Protein AF-A0A0F9B775-F1 (afdb_monomer)

Seque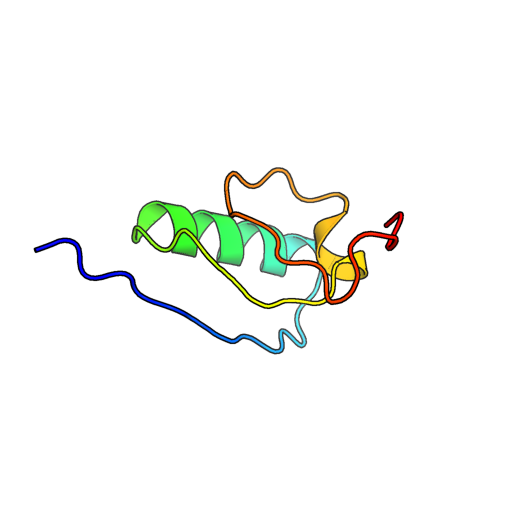nce (58 aa):
MIKNRELIISPKVSKPQLGKFLQHLENEGLHIVYVDPKKISKIKTKLSTIYPSAKAKY

Foldseek 3Di:
DDPQDEDEDEDPDALVVVLVVLVVCVVVVHQEYAYDCVSCVPRDHNHDYDDPDPPDPD

Solvent-accessible surface area (backbone atoms only — not comparable to full-atom values): 3946 Å² total; per-residue (Å²): 133,87,80,84,56,81,50,84,53,85,81,92,65,56,63,72,59,47,45,54,49,53,53,50,39,45,75,74,67,39,50,46,53,53,63,66,60,89,70,42,74,85,52,94,69,91,54,53,78,77,66,100,44,98,82,67,86,116

Structure (mmCIF, N/CA/C/O backbone):
data_AF-A0A0F9B775-F1
#
_entry.id   AF-A0A0F9B775-F1
#
loop_
_atom_site.group_PDB
_atom_site.id
_atom_site.type_symbol
_atom_site.label_atom_id
_atom_site.label_alt_id
_atom_site.label_comp_id
_atom_site.label_asym_id
_atom_site.label_entity_id
_atom_site.label_seq_id
_atom_site.pdbx_PDB_ins_code
_atom_site.Cartn_x
_atom_site.Cartn_y
_atom_site.Cartn_z
_atom_site.occupancy
_atom_site.B_iso_or_equiv
_atom_site.auth_seq_id
_atom_site.auth_comp_id
_atom_site.auth_asym_id
_atom_site.auth_atom_id
_atom_site.pdbx_PDB_model_num
ATOM 1 N N . MET A 1 1 ? -26.383 -5.713 -7.332 1.00 44.19 1 MET A N 1
ATOM 2 C CA . MET A 1 1 ? -25.455 -5.374 -8.433 1.00 44.19 1 MET A CA 1
ATOM 3 C C . MET A 1 1 ? -24.210 -4.755 -7.809 1.00 44.19 1 MET A C 1
ATOM 5 O O . MET A 1 1 ? -24.302 -3.652 -7.283 1.00 44.19 1 MET A O 1
ATOM 9 N N . ILE A 1 2 ? -23.096 -5.489 -7.736 1.00 57.25 2 ILE A N 1
ATOM 10 C CA . ILE A 1 2 ? -21.851 -4.971 -7.145 1.00 57.25 2 ILE A CA 1
ATOM 11 C C . ILE A 1 2 ? -21.284 -3.948 -8.133 1.00 57.25 2 ILE A C 1
ATOM 13 O O . ILE A 1 2 ? -20.875 -4.308 -9.234 1.00 57.25 2 ILE A O 1
ATOM 17 N N . LYS A 1 3 ? -21.335 -2.660 -7.781 1.00 64.12 3 LYS A N 1
ATOM 18 C CA . LYS A 1 3 ? -20.695 -1.601 -8.567 1.00 64.12 3 LYS A CA 1
ATOM 19 C C . LYS A 1 3 ? -19.206 -1.618 -8.231 1.00 64.12 3 LYS A C 1
ATOM 21 O O . LYS A 1 3 ? -18.797 -0.965 -7.275 1.00 64.12 3 LYS A O 1
ATOM 26 N N . ASN A 1 4 ? -18.421 -2.378 -8.992 1.00 63.66 4 ASN A N 1
ATOM 27 C CA . ASN A 1 4 ? -16.965 -2.287 -8.930 1.00 63.66 4 ASN A CA 1
ATOM 28 C C . ASN A 1 4 ? -16.568 -0.875 -9.369 1.00 63.66 4 ASN A C 1
ATOM 30 O O . ASN A 1 4 ? -16.842 -0.466 -10.495 1.00 63.66 4 ASN A O 1
ATOM 34 N N . ARG A 1 5 ? -16.015 -0.102 -8.436 1.00 66.44 5 ARG A N 1
ATOM 35 C CA . ARG A 1 5 ? -15.509 1.244 -8.692 1.00 66.44 5 ARG A CA 1
ATOM 36 C C . ARG A 1 5 ? -13.999 1.135 -8.863 1.00 66.44 5 ARG A C 1
ATOM 38 O O . ARG A 1 5 ? -13.316 0.612 -7.985 1.00 66.44 5 ARG A O 1
ATOM 45 N N . GLU A 1 6 ? -13.506 1.595 -10.001 1.00 66.25 6 GLU A N 1
ATOM 46 C CA . GLU A 1 6 ? -12.085 1.597 -10.341 1.00 66.25 6 GLU A CA 1
ATOM 47 C C . GLU A 1 6 ? -11.575 3.038 -10.285 1.00 66.25 6 GLU A C 1
ATOM 49 O O . GLU A 1 6 ? -12.220 3.949 -10.809 1.00 66.25 6 GLU A O 1
ATOM 54 N N . LEU A 1 7 ? -10.435 3.261 -9.626 1.00 69.31 7 LEU A N 1
ATOM 55 C CA . LEU A 1 7 ? -9.824 4.582 -9.496 1.00 69.31 7 LEU A CA 1
ATOM 56 C C . LEU A 1 7 ? -8.348 4.526 -9.909 1.00 69.31 7 LEU A C 1
ATOM 58 O O . LEU A 1 7 ? -7.540 3.811 -9.311 1.00 69.31 7 LEU A O 1
ATOM 62 N N . ILE A 1 8 ? -7.992 5.321 -10.920 1.00 68.62 8 ILE A N 1
ATOM 63 C CA . ILE A 1 8 ? -6.612 5.492 -11.382 1.00 68.62 8 ILE A CA 1
ATOM 64 C C . ILE A 1 8 ? -6.059 6.768 -10.752 1.00 68.62 8 ILE A C 1
ATOM 66 O O . ILE A 1 8 ? -6.567 7.861 -11.001 1.00 68.62 8 ILE A O 1
ATOM 70 N N . ILE A 1 9 ? -5.007 6.640 -9.941 1.00 70.12 9 ILE A N 1
ATOM 71 C CA . ILE A 1 9 ? -4.373 7.773 -9.264 1.00 70.12 9 ILE A CA 1
ATOM 72 C C . ILE A 1 9 ? -2.900 7.885 -9.655 1.00 70.12 9 ILE A C 1
ATOM 74 O O . ILE A 1 9 ? -2.160 6.907 -9.669 1.00 70.12 9 ILE A O 1
ATOM 78 N N . SER A 1 10 ? -2.431 9.111 -9.896 1.00 67.50 10 SER A N 1
ATOM 79 C CA . SER A 1 10 ? -0.999 9.419 -10.001 1.00 67.50 10 SER A CA 1
ATOM 80 C C . S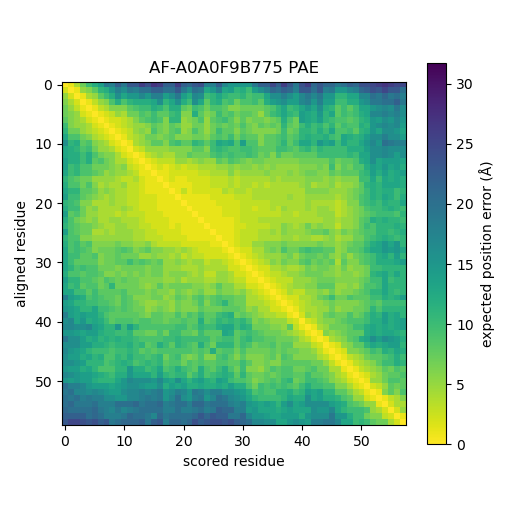ER A 1 10 ? -0.575 10.328 -8.841 1.00 67.50 10 SER A C 1
ATOM 82 O O . SER A 1 10 ? -0.374 11.533 -9.028 1.00 67.50 10 SER A O 1
ATOM 84 N N . PRO A 1 11 ? -0.454 9.788 -7.615 1.00 65.31 11 PRO A N 1
ATOM 85 C CA . PRO A 1 11 ? -0.190 10.587 -6.430 1.00 65.31 11 PRO A CA 1
ATOM 86 C C . PRO A 1 11 ? 1.200 11.232 -6.502 1.00 65.31 11 PRO A C 1
ATOM 88 O O . PRO A 1 11 ? 2.229 10.544 -6.534 1.00 65.31 11 PRO A O 1
ATOM 91 N N . LYS A 1 12 ? 1.219 12.570 -6.468 1.00 73.06 12 LYS A N 1
ATOM 92 C CA . LYS A 1 12 ? 2.410 13.411 -6.235 1.00 73.06 12 LYS A CA 1
ATOM 93 C C . LYS A 1 12 ? 2.598 13.741 -4.743 1.00 73.06 12 LYS A C 1
ATOM 95 O O . LYS A 1 12 ? 3.175 14.765 -4.403 1.00 73.06 12 LYS A O 1
ATOM 100 N N . VAL A 1 13 ? 2.077 12.897 -3.851 1.00 73.38 13 VAL A N 1
ATOM 101 C CA . VAL A 1 13 ? 2.116 13.095 -2.393 1.00 73.38 13 VAL A CA 1
ATOM 102 C C . VAL A 1 13 ? 3.173 12.216 -1.727 1.00 73.38 13 VAL A C 1
ATOM 104 O O . VAL A 1 13 ? 3.657 11.239 -2.306 1.00 73.38 13 VAL A O 1
ATOM 107 N N . SER A 1 14 ? 3.528 12.564 -0.491 1.00 77.75 14 SER A N 1
ATOM 108 C CA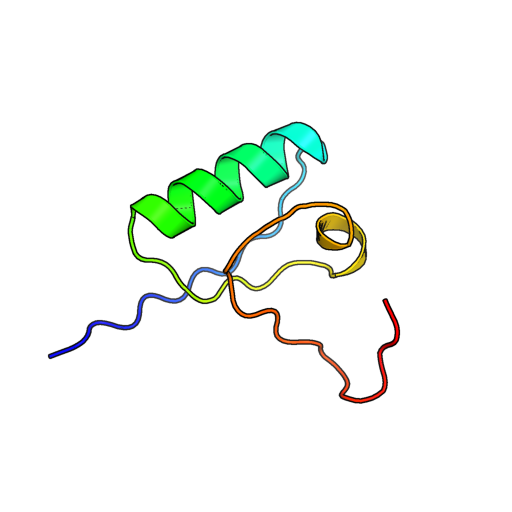 . SER A 1 14 ? 4.461 11.784 0.327 1.00 77.75 14 SER A CA 1
ATOM 109 C C . SER A 1 14 ? 3.901 10.392 0.674 1.00 77.75 14 SER A C 1
ATOM 111 O O . SER A 1 14 ? 2.687 10.186 0.723 1.00 77.75 14 SER A O 1
ATOM 113 N N . LYS A 1 15 ? 4.782 9.420 0.959 1.00 77.00 15 LYS A N 1
ATOM 114 C CA . LYS A 1 15 ? 4.380 8.038 1.307 1.00 7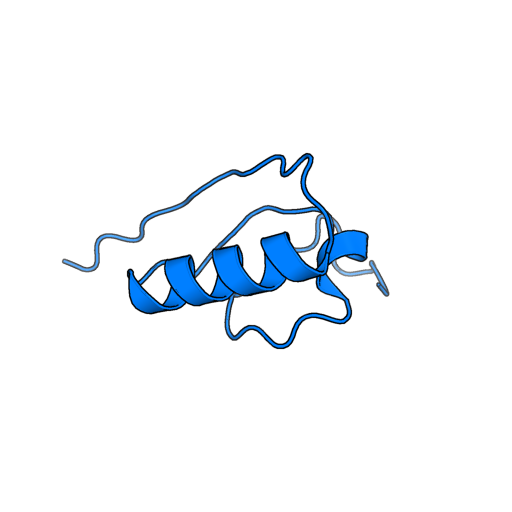7.00 15 LYS A CA 1
ATOM 115 C C . LYS A 1 15 ? 3.395 7.948 2.493 1.00 77.00 15 LYS A C 1
ATOM 117 O O . LYS A 1 15 ? 2.440 7.181 2.381 1.00 77.00 15 LYS A O 1
ATOM 122 N N . PRO A 1 16 ? 3.548 8.716 3.595 1.00 80.81 16 PRO A N 1
ATOM 123 C CA . PRO A 1 16 ? 2.596 8.676 4.710 1.00 80.81 16 PRO A CA 1
ATOM 124 C C . PRO A 1 16 ? 1.197 9.174 4.327 1.00 80.81 16 PRO A C 1
ATOM 126 O O . PRO A 1 16 ? 0.195 8.612 4.763 1.00 80.81 16 PRO A O 1
ATOM 129 N N . GLN A 1 17 ? 1.119 10.216 3.492 1.00 81.81 17 GLN A N 1
ATOM 130 C CA . GLN A 1 17 ? -0.153 10.753 2.998 1.00 81.81 17 GLN A CA 1
ATOM 131 C C . GLN A 1 17 ? -0.834 9.778 2.039 1.00 81.81 17 GLN A C 1
ATOM 133 O O . GLN A 1 17 ? -2.045 9.592 2.124 1.00 81.81 17 GLN A O 1
ATOM 138 N N . LEU A 1 18 ? -0.055 9.109 1.181 1.00 82.81 18 LEU A N 1
ATOM 139 C CA . LEU A 1 18 ? -0.571 8.051 0.318 1.00 82.81 18 LEU A CA 1
ATOM 140 C C . LEU A 1 18 ? -1.179 6.909 1.139 1.00 82.81 18 LEU A C 1
ATOM 142 O O . LEU A 1 18 ? -2.268 6.456 0.816 1.00 82.81 18 LEU A O 1
ATOM 146 N N . GLY A 1 19 ? -0.530 6.486 2.2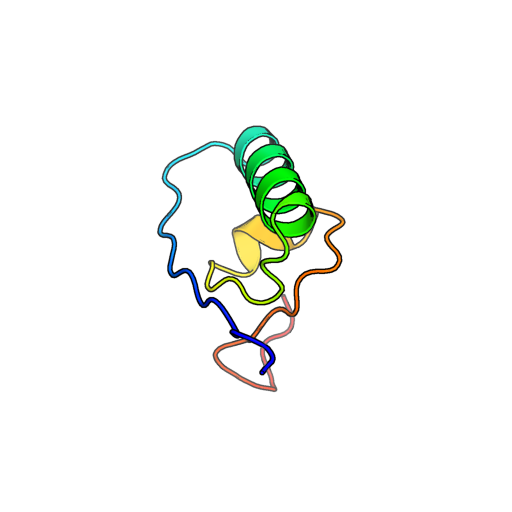27 1.00 81.50 19 GLY A N 1
ATOM 147 C CA . GLY A 1 19 ? -1.068 5.437 3.098 1.00 81.50 19 GLY A CA 1
ATOM 148 C C . GLY A 1 19 ? -2.428 5.793 3.698 1.00 81.50 19 GLY A C 1
ATOM 149 O O . GLY A 1 19 ? -3.358 4.995 3.612 1.00 81.50 19 GLY A O 1
ATOM 150 N N . LYS A 1 20 ? -2.570 7.017 4.224 1.00 86.00 20 LYS A N 1
ATOM 151 C CA . LYS A 1 20 ? -3.859 7.519 4.730 1.00 86.00 20 LYS A CA 1
ATOM 152 C C . LYS A 1 20 ? -4.920 7.557 3.632 1.00 86.00 20 LYS A C 1
ATOM 154 O O . LYS A 1 20 ? -6.040 7.116 3.847 1.00 86.00 20 LYS A O 1
ATOM 159 N N . PHE A 1 21 ? -4.557 8.044 2.448 1.00 84.19 21 PHE A N 1
ATOM 160 C CA . PHE A 1 21 ? -5.471 8.102 1.312 1.00 84.19 21 PHE A CA 1
ATOM 161 C C . PHE A 1 21 ? -5.968 6.709 0.902 1.00 84.19 21 PHE A C 1
ATOM 163 O O . PHE A 1 21 ? -7.169 6.511 0.774 1.00 84.19 21 PHE A O 1
ATOM 170 N N . LEU A 1 22 ? -5.073 5.725 0.778 1.00 82.62 22 LEU A N 1
ATOM 171 C CA . LEU A 1 22 ? -5.448 4.350 0.431 1.00 82.62 22 LEU A CA 1
ATOM 172 C C . LEU A 1 22 ? -6.377 3.718 1.481 1.00 82.62 22 LEU A C 1
ATOM 174 O O . LEU A 1 22 ? -7.352 3.077 1.107 1.00 82.62 22 LEU A O 1
ATOM 178 N N . GLN A 1 23 ? -6.142 3.960 2.775 1.00 85.06 23 GLN A N 1
ATOM 179 C CA . GLN A 1 23 ? -7.054 3.513 3.840 1.00 85.06 23 GLN A CA 1
ATOM 180 C C . GLN A 1 23 ? -8.440 4.165 3.749 1.00 85.06 23 GLN A C 1
ATOM 182 O O . GLN A 1 23 ? -9.448 3.514 4.009 1.00 85.06 23 GLN A O 1
ATOM 187 N N . HIS A 1 24 ? -8.510 5.443 3.374 1.00 84.75 24 HIS A N 1
ATOM 188 C CA . HIS A 1 24 ? -9.794 6.109 3.152 1.00 84.75 24 HIS A CA 1
ATOM 189 C C . HIS A 1 24 ? -10.544 5.493 1.964 1.00 84.75 24 HIS A C 1
ATOM 191 O O . HIS A 1 24 ? -11.737 5.230 2.083 1.00 84.75 24 HIS A O 1
ATOM 197 N N . LEU A 1 25 ? -9.850 5.196 0.860 1.00 83.06 25 LEU A N 1
ATOM 198 C CA . LEU A 1 25 ? -10.460 4.535 -0.298 1.00 83.06 25 LEU A CA 1
ATOM 199 C C . LEU A 1 25 ? -11.004 3.142 0.055 1.00 83.06 25 LEU A C 1
ATOM 201 O O . LEU A 1 25 ? -12.098 2.787 -0.381 1.00 83.06 25 LEU A O 1
ATOM 205 N N . GLU A 1 26 ? -10.284 2.376 0.879 1.00 80.62 26 GLU A N 1
ATOM 206 C CA . GLU A 1 26 ? -10.778 1.093 1.398 1.00 80.62 26 GLU A CA 1
ATOM 207 C C . GLU A 1 26 ? -12.088 1.260 2.177 1.00 80.62 26 GLU A C 1
ATOM 209 O O . GLU A 1 26 ? -13.041 0.516 1.943 1.00 80.62 26 GLU A O 1
ATOM 214 N N . ASN A 1 27 ? -12.166 2.259 3.062 1.00 84.44 27 ASN A N 1
ATOM 215 C CA . ASN A 1 27 ? -13.378 2.543 3.837 1.00 84.44 27 ASN A CA 1
ATOM 216 C C . ASN A 1 27 ? -14.561 2.967 2.950 1.00 84.44 27 ASN A C 1
ATOM 218 O O . ASN A 1 27 ? -15.713 2.719 3.301 1.00 84.44 27 ASN A O 1
ATOM 222 N N . GLU A 1 28 ? -14.291 3.574 1.793 1.00 83.06 28 GLU A N 1
ATOM 223 C CA . GLU A 1 28 ? -15.307 3.913 0.788 1.00 83.06 28 GLU A CA 1
ATOM 224 C C . GLU A 1 28 ? -15.727 2.719 -0.091 1.00 83.06 28 GLU A C 1
ATOM 226 O O . GLU A 1 28 ? -16.639 2.839 -0.915 1.00 83.06 28 GLU A O 1
ATOM 231 N N . GLY A 1 29 ? -15.096 1.553 0.083 1.00 78.12 29 GLY A N 1
ATOM 232 C CA . GLY A 1 29 ? -15.401 0.334 -0.663 1.00 78.12 29 GLY A CA 1
ATOM 233 C C . GLY A 1 29 ? -14.690 0.232 -2.014 1.00 78.12 29 GLY A C 1
ATOM 234 O O . GLY A 1 29 ? -15.118 -0.539 -2.880 1.00 78.12 29 GLY A O 1
ATOM 235 N N . LEU A 1 30 ? -13.608 0.986 -2.220 1.00 78.94 30 LEU A N 1
ATOM 236 C CA . LEU A 1 30 ? -12.704 0.785 -3.350 1.00 78.94 30 LEU A CA 1
ATOM 237 C C . LEU A 1 30 ? -11.718 -0.328 -3.008 1.00 78.94 30 LEU A C 1
ATOM 239 O O . LEU A 1 30 ? -11.045 -0.281 -1.986 1.00 78.94 30 LEU A O 1
ATOM 243 N N . HIS A 1 31 ? -11.634 -1.327 -3.882 1.00 72.69 31 HIS A N 1
ATOM 244 C CA . HIS A 1 31 ? -10.828 -2.531 -3.647 1.00 72.69 31 HIS A CA 1
ATOM 245 C C . HIS A 1 31 ? -9.633 -2.64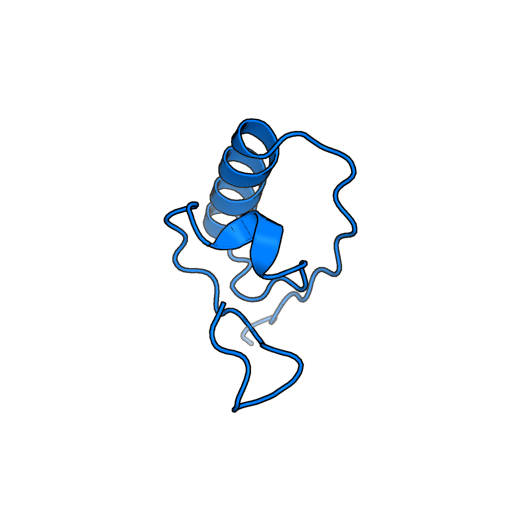9 -4.604 1.00 72.69 31 HIS A C 1
ATOM 247 O O . HIS A 1 31 ? -8.734 -3.462 -4.377 1.00 72.69 31 HIS A O 1
ATOM 253 N N . ILE A 1 32 ? -9.616 -1.838 -5.668 1.00 70.94 32 ILE A N 1
ATOM 254 C CA . ILE A 1 32 ? -8.608 -1.862 -6.731 1.00 70.94 32 ILE A CA 1
ATOM 255 C C . ILE A 1 32 ? -8.109 -0.436 -6.954 1.00 70.94 32 ILE A C 1
ATOM 257 O O . ILE A 1 32 ? -8.898 0.476 -7.202 1.00 70.94 32 ILE A O 1
ATOM 261 N N . VAL A 1 33 ? -6.791 -0.253 -6.879 1.00 71.62 33 VAL A N 1
ATOM 262 C CA . VAL A 1 33 ? -6.126 1.030 -7.129 1.00 71.62 33 VAL A CA 1
ATOM 263 C C . VAL A 1 33 ? -4.901 0.790 -8.003 1.00 71.62 33 VAL A C 1
ATOM 265 O O . VAL A 1 33 ? -4.086 -0.085 -7.714 1.00 71.62 33 VAL A O 1
ATOM 268 N N . TYR A 1 34 ? -4.750 1.590 -9.060 1.00 70.75 34 TYR A N 1
ATOM 269 C CA . TYR A 1 34 ? -3.555 1.575 -9.903 1.00 70.75 34 TYR A CA 1
ATOM 270 C C . TYR A 1 34 ? -2.551 2.617 -9.404 1.00 70.75 34 TYR A C 1
ATOM 272 O O . TYR A 1 34 ? -2.812 3.818 -9.475 1.00 70.75 34 TYR A O 1
ATOM 280 N N . VAL A 1 35 ? -1.408 2.170 -8.881 1.00 70.75 35 VAL A N 1
ATOM 281 C CA . VAL A 1 35 ? -0.338 3.050 -8.391 1.00 70.75 35 VAL A CA 1
ATOM 282 C C . VAL A 1 35 ? 1.023 2.351 -8.508 1.00 70.75 35 VAL A C 1
ATOM 284 O O . VAL A 1 35 ? 1.098 1.128 -8.585 1.00 70.75 35 VAL A O 1
ATOM 287 N N . ASP A 1 36 ? 2.114 3.121 -8.525 1.00 71.88 36 ASP A N 1
ATOM 288 C CA . ASP A 1 36 ? 3.476 2.579 -8.628 1.00 71.88 36 ASP A CA 1
ATOM 289 C C . ASP A 1 36 ? 3.805 1.666 -7.424 1.00 71.88 36 ASP A C 1
ATOM 291 O O . ASP A 1 36 ? 3.796 2.154 -6.285 1.00 71.88 36 ASP A O 1
ATOM 295 N N . PRO A 1 37 ? 4.153 0.382 -7.641 1.00 67.56 37 PRO A N 1
ATOM 296 C CA . PRO A 1 37 ? 4.435 -0.578 -6.573 1.00 67.56 37 PRO A CA 1
ATOM 297 C C . PRO A 1 37 ? 5.553 -0.124 -5.618 1.00 67.56 37 PRO A C 1
ATOM 299 O O . PRO A 1 37 ? 5.488 -0.398 -4.416 1.00 67.56 37 PRO A O 1
ATOM 302 N N . LYS A 1 38 ? 6.523 0.681 -6.082 1.00 72.12 38 LYS A N 1
ATOM 303 C CA . LYS A 1 38 ? 7.580 1.255 -5.221 1.00 72.12 38 LYS A CA 1
ATOM 304 C C . LYS A 1 38 ? 7.040 2.208 -4.151 1.00 72.12 38 LYS A C 1
ATOM 306 O O . LYS A 1 38 ? 7.704 2.457 -3.137 1.00 72.12 38 LYS A O 1
ATOM 311 N N . LYS A 1 39 ? 5.862 2.796 -4.380 1.00 72.38 39 LYS A N 1
ATOM 312 C CA . LYS A 1 39 ? 5.206 3.708 -3.434 1.00 72.38 39 LYS A CA 1
ATOM 313 C C . LYS A 1 39 ? 4.382 2.961 -2.380 1.00 72.38 39 LYS A C 1
ATOM 315 O O . LYS A 1 39 ? 4.160 3.532 -1.316 1.00 72.38 39 LYS A O 1
ATOM 320 N N . ILE A 1 40 ? 4.003 1.706 -2.640 1.00 71.06 40 ILE A N 1
ATOM 321 C CA . ILE A 1 40 ? 3.109 0.894 -1.792 1.00 71.06 40 ILE A CA 1
ATOM 322 C C . ILE A 1 40 ? 3.839 -0.181 -0.986 1.00 71.06 40 ILE A C 1
ATOM 324 O O . ILE A 1 40 ? 3.282 -0.648 -0.002 1.00 71.06 40 ILE A O 1
ATOM 328 N N . SER A 1 41 ? 5.081 -0.546 -1.329 1.00 66.31 41 SER A N 1
ATOM 329 C CA . SER A 1 41 ? 5.786 -1.704 -0.738 1.00 66.31 41 SER A CA 1
ATOM 330 C C . SER A 1 41 ? 5.940 -1.705 0.794 1.00 66.31 41 SER A C 1
ATOM 332 O O . SER A 1 41 ? 6.286 -2.724 1.382 1.00 66.31 41 SER A O 1
ATOM 334 N N . LYS A 1 42 ? 5.676 -0.579 1.470 1.00 68.38 42 LYS A N 1
ATOM 335 C CA . LYS A 1 42 ? 5.702 -0.452 2.941 1.00 68.38 42 LYS A CA 1
ATOM 336 C C . LYS A 1 42 ? 4.358 -0.046 3.559 1.00 68.38 42 LYS A C 1
ATOM 338 O O . LYS A 1 42 ? 4.295 0.189 4.763 1.00 68.38 42 LYS A O 1
ATOM 343 N N . ILE A 1 43 ? 3.302 0.082 2.759 1.00 70.88 43 ILE A N 1
ATOM 344 C CA . ILE A 1 43 ? 1.971 0.485 3.216 1.00 70.88 43 ILE A CA 1
ATOM 345 C C . ILE A 1 43 ? 1.150 -0.792 3.404 1.00 70.88 43 ILE A C 1
ATOM 347 O O . ILE A 1 43 ? 0.941 -1.540 2.456 1.00 70.88 43 ILE A O 1
ATOM 351 N N . LYS A 1 44 ? 0.688 -1.060 4.630 1.00 66.44 44 LYS A N 1
ATOM 352 C CA . LYS A 1 44 ? -0.243 -2.167 4.889 1.00 66.44 44 LYS A CA 1
ATOM 353 C C . LYS A 1 44 ? -1.637 -1.754 4.418 1.00 66.44 44 LYS A C 1
ATOM 355 O O . LYS A 1 44 ? -2.279 -0.936 5.067 1.00 66.44 44 LYS A O 1
ATOM 360 N N . THR A 1 45 ? -2.072 -2.308 3.295 1.00 70.00 45 THR A N 1
ATOM 361 C CA . THR A 1 45 ? -3.387 -2.074 2.690 1.00 70.00 45 THR A CA 1
ATOM 362 C C . THR A 1 45 ? -3.955 -3.411 2.204 1.00 70.00 45 THR A C 1
ATOM 364 O O . THR A 1 45 ? -3.202 -4.310 1.829 1.00 70.00 45 THR A O 1
ATOM 367 N N . LYS A 1 46 ? -5.280 -3.569 2.287 1.00 68.75 46 LYS A N 1
ATOM 368 C CA . LYS A 1 46 ? -6.035 -4.732 1.793 1.00 68.75 46 LYS A CA 1
ATOM 369 C C . LYS A 1 46 ? -6.412 -4.597 0.310 1.00 68.75 46 LYS A C 1
ATOM 371 O O . LYS A 1 46 ? -7.113 -5.458 -0.217 1.00 68.75 46 LYS A O 1
ATOM 376 N N . LEU A 1 47 ? -5.974 -3.526 -0.355 1.00 70.81 47 LEU A N 1
ATOM 377 C CA . LEU A 1 47 ? -6.217 -3.294 -1.775 1.00 70.81 47 LEU A CA 1
ATOM 378 C C . LEU A 1 47 ? -5.477 -4.326 -2.622 1.00 70.81 47 LEU A C 1
ATOM 380 O O . LEU A 1 47 ? -4.303 -4.635 -2.398 1.00 70.81 47 LEU A O 1
ATOM 384 N N . SER A 1 48 ? -6.162 -4.825 -3.647 1.00 64.44 48 SER A N 1
ATOM 385 C CA . SER A 1 48 ? -5.540 -5.709 -4.628 1.00 64.44 48 SER A CA 1
ATOM 386 C C . SER A 1 48 ? -4.555 -4.906 -5.471 1.00 64.44 48 SER A C 1
ATOM 388 O O . SER A 1 48 ? -4.936 -3.950 -6.148 1.00 64.44 48 SER A O 1
ATOM 390 N N . THR A 1 49 ? -3.279 -5.285 -5.422 1.00 64.62 49 THR A N 1
ATOM 391 C CA . THR A 1 49 ? -2.229 -4.6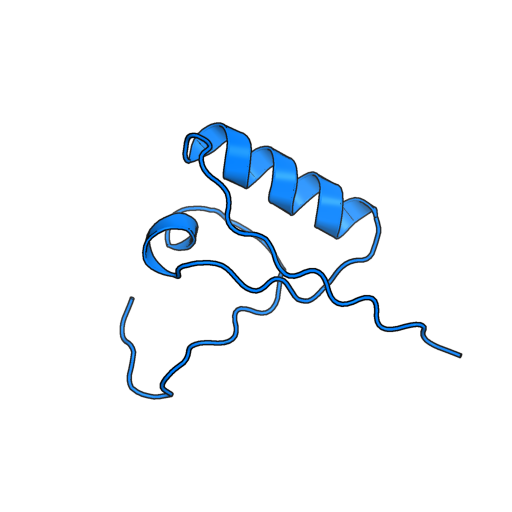44 -6.220 1.00 64.62 49 THR A CA 1
ATOM 392 C C . THR A 1 49 ? -2.079 -5.389 -7.540 1.00 64.62 49 THR A C 1
ATOM 394 O O . THR A 1 49 ? -1.747 -6.573 -7.554 1.00 64.62 49 THR A O 1
ATOM 397 N N . ILE A 1 50 ? -2.319 -4.696 -8.654 1.00 62.38 50 ILE A N 1
ATOM 398 C CA . ILE A 1 50 ? -2.098 -5.241 -9.995 1.00 62.38 50 ILE A CA 1
ATOM 399 C C . ILE A 1 50 ? -0.719 -4.785 -10.458 1.00 62.38 50 ILE A C 1
ATOM 401 O O . ILE A 1 50 ? -0.470 -3.595 -10.647 1.00 62.38 50 ILE A O 1
ATOM 405 N N . TYR A 1 51 ? 0.187 -5.742 -10.628 1.00 60.81 51 TYR A N 1
ATOM 406 C CA . TYR A 1 51 ? 1.527 -5.474 -11.130 1.00 60.81 51 TYR A CA 1
ATOM 407 C C . TYR 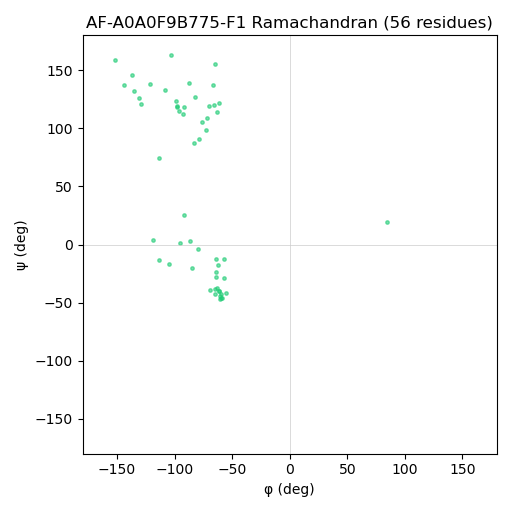A 1 51 ? 1.525 -5.519 -12.662 1.00 60.81 51 TYR A C 1
ATOM 409 O O . TYR A 1 51 ? 0.931 -6.432 -13.237 1.00 60.81 51 TYR A O 1
ATOM 417 N N . PRO A 1 52 ? 2.237 -4.604 -13.345 1.00 58.69 52 PRO A N 1
ATOM 418 C CA . PRO A 1 52 ? 2.340 -4.619 -14.806 1.00 58.69 52 PRO A CA 1
ATOM 419 C C . PRO A 1 52 ? 3.055 -5.869 -15.352 1.00 58.69 52 PRO A C 1
ATOM 421 O O . PRO A 1 52 ? 3.012 -6.132 -16.548 1.00 58.69 52 PRO A O 1
ATOM 424 N N . SER A 1 53 ? 3.718 -6.652 -14.495 1.00 60.19 53 SER A N 1
ATOM 425 C CA . SER A 1 53 ? 4.317 -7.937 -14.853 1.00 60.19 53 SER A CA 1
ATOM 426 C C . SER A 1 53 ? 4.203 -8.928 -13.700 1.00 60.19 53 SER A C 1
ATOM 428 O O . SER A 1 53 ? 4.515 -8.593 -12.559 1.00 60.19 53 SER A O 1
ATOM 430 N N . ALA A 1 54 ? 3.856 -10.179 -14.014 1.00 60.53 54 ALA A N 1
ATOM 431 C CA . ALA A 1 54 ? 3.838 -11.286 -13.054 1.00 60.53 54 ALA A CA 1
ATOM 432 C C . ALA A 1 54 ? 5.226 -11.602 -12.454 1.00 60.53 54 ALA A C 1
ATOM 434 O O . ALA A 1 54 ? 5.320 -12.264 -11.426 1.00 60.53 54 ALA A O 1
ATOM 435 N N . LYS A 1 55 ? 6.316 -11.128 -13.083 1.00 61.09 55 LYS A N 1
ATOM 436 C CA . LYS A 1 55 ? 7.703 -11.297 -12.607 1.00 61.09 55 LYS A CA 1
ATOM 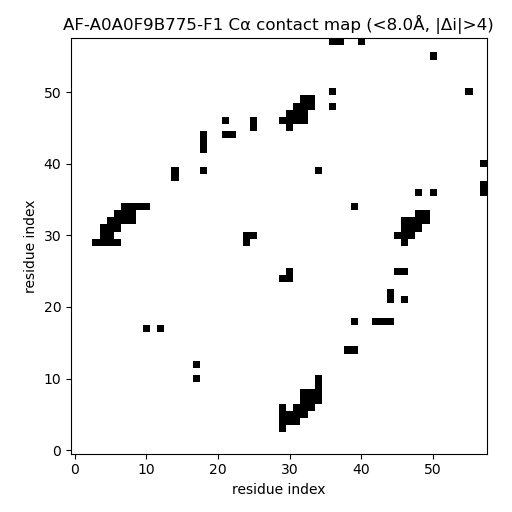437 C C . LYS A 1 55 ? 8.223 -10.113 -11.787 1.00 61.09 55 LYS A C 1
ATOM 439 O O . LYS A 1 55 ? 9.387 -10.119 -11.383 1.00 61.09 55 LYS A O 1
ATOM 444 N N . ALA A 1 56 ? 7.409 -9.086 -11.563 1.00 57.16 56 ALA A N 1
ATOM 445 C CA . ALA A 1 56 ? 7.828 -7.907 -10.828 1.00 57.16 56 ALA A CA 1
ATOM 446 C C . ALA A 1 56 ? 7.965 -8.213 -9.322 1.00 57.16 56 ALA A C 1
ATOM 448 O O . ALA A 1 56 ? 6.980 -8.226 -8.591 1.00 57.16 56 ALA A O 1
ATOM 449 N N . LYS A 1 57 ? 9.195 -8.469 -8.857 1.00 51.78 57 LYS A N 1
ATOM 450 C CA . LYS A 1 57 ? 9.542 -8.557 -7.428 1.00 51.78 57 LYS A CA 1
ATOM 451 C C . LYS A 1 57 ? 9.780 -7.140 -6.883 1.00 51.78 57 LYS A C 1
ATOM 453 O O . LYS A 1 57 ? 10.911 -6.658 -6.946 1.00 51.78 57 LYS A O 1
ATOM 458 N N . TYR A 1 58 ? 8.726 -6.463 -6.428 1.00 56.34 58 TYR A N 1
ATOM 459 C CA . TYR A 1 58 ? 8.817 -5.180 -5.710 1.00 56.34 58 TYR A CA 1
ATOM 460 C C . TYR A 1 58 ? 8.630 -5.354 -4.207 1.00 56.34 58 TYR A C 1
ATOM 462 O O . TYR A 1 58 ? 7.853 -6.254 -3.824 1.00 56.34 58 TYR A O 1
#

Mean predicted aligned error: 8.68 Å

Nearest PDB structures (foldseek):
  3ru6-assembly1_D  TM=5.849E-01  e=6.895E-01  Campylobacter jejuni subsp. jejuni NCTC 11168 = ATCC 700819
  3ru6-assembly2_C  TM=5.845E-01  e=1.044E+00  Campylobacter jejuni subsp. jejuni NCTC 11168 = ATCC 700819
  2zfa-assembly1_B  TM=7.404E-01  e=3.629E+00  Aerococcus viridans
  3ru6-assembly2_B  TM=5.785E-01  e=2.086E+00  Campylobacter jejuni subsp. jejuni NCTC 11168 = ATCC 700819
  1xcb-assembly1_B  TM=5.887E-01  e=3.160E+00  Thermus aquaticus

pLDDT: mean 70.57, std 9.13, range [44.19, 86.0]

Radius of gyration: 11.61 Å; Cα contacts (8 Å, |Δi|>4): 56; chains: 1; bounding box: 35×25×20 Å

Secondary structure (DSSP, 8-state):
------EE----S-HHHHHHHHHHHHHTT--BEE--HHHHTT----SBP--SSTT---

Organism: NCBI:txid412755